Protein AF-A0AAP0X466-F1 (afdb_monomer)

Organism: Liquidambar formosana (NCBI:txid63359)

Foldseek 3Di:
DQPDPALALVVVVQWFDPVVSVVLSVQLVQLVQKDWDWPDDDPFKTKIKMWGHPPDPVVVVVCVVPVPPRRDTKIWIQGPVVRDIDIPVCCCVVVVADGSRRSNCCCVVVVDSYDDCVSPDLCRTPCVPVPPPPPDDDDDDDDDDDDDDDDDDDDDD

Solvent-accessible surface area (backbone atoms only — not comparable to full-atom values): 9729 Å² total; per-residue (Å²): 131,88,89,60,98,46,60,42,50,69,53,38,65,76,43,28,32,71,71,53,35,53,54,47,51,51,27,54,57,52,12,73,39,42,52,69,47,79,77,42,80,58,92,58,36,35,36,33,42,34,32,65,58,77,87,42,73,67,57,49,50,48,50,69,70,42,88,56,74,69,78,60,80,32,45,32,41,32,37,58,86,78,71,45,75,48,48,74,79,47,44,37,80,74,74,47,46,66,38,25,68,52,47,28,44,41,39,75,74,64,61,47,61,61,80,60,66,93,64,56,50,60,85,52,27,64,62,49,81,65,70,72,77,81,78,73,84,86,82,84,88,87,87,84,82,84,89,84,80,91,78,88,77,94,78,81,134

Mean predicted aligned error: 11.82 Å

Radius of gyration: 20.71 Å; Cα contacts (8 Å, |Δi|>4): 179; chains: 1; bounding box: 47×41×66 Å

pLDDT: mean 79.16, std 21.56, range [31.62, 98.5]

Secondary structure (DSSP, 8-state):
---S--HHHHHHHHHB-HHHHHHHHHHHHHHTTEEEEEEEE-SSEEEEEEEE----HHHHHHHHHS-PPP---EEEEEETTTTEEEETT-HHHHHSS--HHHHHIIIIIS--SS--GGG--GGGBGGGG-------S--------------------

InterPro domains:
  IPR006564 Zinc finger, PMZ-type [SM00575] (85-112)
  IPR007527 Zinc finger, SWIM-type [PF04434] (76-103)
  IPR007527 Zinc finger, SWIM-type [PS50966] (73-110)
  IPR031052 FHY3/FAR1 family [PTHR31669] (2-138)

Sequence (157 aa):
MLRIPFALENQMVDVYTCAIFENFQVELWESMKCGGIVKVDDEIQTIYEVQRHVLDMEEASRSKMQKELPDRLRVIVEDKKSDIVSCSCKNFEWEGIPCRHMLHYLIFRKQYTKLSSKYILKRWTKGAKSVKLMKGSGVNMEDGGDRGLLVWRNELY

Nearest PDB structures (foldseek):
  7aex-assembly1_A-2  TM=5.998E-01  e=2.182E+00  Escherichia coli K-12
  6y2s-assembly1_B  TM=6.172E-01  e=3.802E+00  Escherichia coli K-12

Structure (mmCIF, N/CA/C/O backbone):
data_AF-A0AAP0X466-F1
#
_entry.id   AF-A0AAP0X466-F1
#
loop_
_atom_site.group_PDB
_atom_site.id
_atom_site.type_symbol
_atom_site.label_atom_id
_atom_site.label_alt_id
_atom_site.label_comp_id
_atom_site.label_asym_id
_atom_site.label_entity_id
_atom_site.label_seq_id
_atom_site.pdbx_PDB_ins_code
_atom_site.Cartn_x
_atom_site.Cartn_y
_atom_site.Cartn_z
_atom_site.occupancy
_atom_site.B_iso_or_equiv
_atom_site.auth_seq_id
_atom_site.auth_comp_id
_atom_site.auth_asym_id
_atom_site.auth_atom_id
_atom_site.pdbx_PDB_model_num
ATOM 1 N N . MET A 1 1 ? -16.793 -10.288 8.240 1.00 59.72 1 MET A N 1
ATOM 2 C CA . MET A 1 1 ? -16.342 -11.618 7.772 1.00 59.72 1 MET A CA 1
ATOM 3 C C . MET A 1 1 ? -15.039 -11.415 7.019 1.00 59.72 1 MET A C 1
ATOM 5 O O . MET A 1 1 ? -14.996 -10.486 6.220 1.00 59.72 1 MET A O 1
ATOM 9 N N . LEU A 1 2 ? -14.003 -12.202 7.316 1.00 70.69 2 LEU A N 1
ATOM 10 C CA . LEU A 1 2 ? -12.735 -12.181 6.578 1.00 70.69 2 LEU A CA 1
ATOM 11 C C . LEU A 1 2 ? -12.983 -12.708 5.159 1.00 70.69 2 LEU A C 1
ATOM 13 O O . LEU A 1 2 ? -13.647 -13.732 5.002 1.00 70.69 2 LEU A O 1
ATOM 17 N N . ARG A 1 3 ? -12.527 -11.983 4.142 1.00 69.50 3 ARG A N 1
ATOM 18 C CA . ARG A 1 3 ? -12.708 -12.322 2.727 1.00 69.50 3 ARG A CA 1
ATOM 19 C C . ARG A 1 3 ? -11.490 -13.048 2.160 1.00 69.50 3 ARG A C 1
ATOM 21 O O . ARG A 1 3 ? -11.633 -13.718 1.142 1.00 69.50 3 ARG A O 1
ATOM 28 N N . ILE A 1 4 ? -10.309 -12.921 2.776 1.00 66.19 4 ILE A N 1
ATOM 29 C CA . ILE A 1 4 ? -9.043 -13.413 2.217 1.00 66.19 4 ILE A CA 1
ATOM 30 C C . ILE A 1 4 ? -8.089 -13.836 3.352 1.00 66.19 4 ILE A C 1
ATOM 32 O O . ILE A 1 4 ? -7.962 -13.115 4.333 1.00 66.19 4 ILE A O 1
ATOM 36 N N . PRO A 1 5 ? -7.326 -14.941 3.256 1.00 64.50 5 PRO A N 1
ATOM 37 C CA . PRO A 1 5 ? -6.422 -15.374 4.331 1.00 64.50 5 PRO 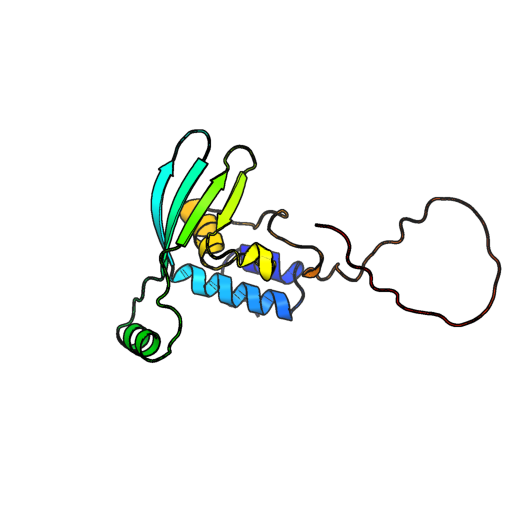A CA 1
ATOM 38 C C . PRO A 1 5 ? -5.140 -14.517 4.458 1.00 64.50 5 PRO A C 1
ATOM 40 O O . PRO A 1 5 ? -4.061 -15.034 4.741 1.00 64.50 5 PRO A O 1
ATOM 43 N N . PHE A 1 6 ? -5.220 -13.201 4.248 1.00 75.69 6 PHE A N 1
ATOM 44 C CA . PHE A 1 6 ? -4.102 -12.292 4.469 1.00 75.69 6 PHE A CA 1
ATOM 45 C C . PHE A 1 6 ? -4.000 -11.910 5.944 1.00 75.69 6 PHE A C 1
ATOM 47 O O . PHE A 1 6 ? -4.969 -11.474 6.565 1.00 75.69 6 PHE A O 1
ATOM 54 N N . ALA A 1 7 ? -2.785 -11.972 6.493 1.00 84.88 7 ALA A N 1
ATOM 55 C CA . ALA A 1 7 ? -2.520 -11.555 7.870 1.00 84.88 7 ALA A CA 1
ATOM 56 C C . ALA A 1 7 ? -2.863 -10.070 8.121 1.00 84.88 7 ALA A C 1
ATOM 58 O O . ALA A 1 7 ? -3.231 -9.702 9.237 1.00 84.88 7 ALA A O 1
ATOM 59 N N . LEU A 1 8 ? -2.840 -9.239 7.071 1.00 89.50 8 LEU A N 1
ATOM 60 C CA . LEU A 1 8 ? -3.337 -7.864 7.119 1.00 89.50 8 LEU A CA 1
ATOM 61 C C . LEU A 1 8 ? -4.829 -7.782 7.439 1.00 89.50 8 LEU A C 1
ATOM 63 O O . LEU A 1 8 ? -5.242 -6.887 8.164 1.00 89.50 8 LEU A O 1
ATOM 67 N N . GLU A 1 9 ? -5.650 -8.695 6.931 1.00 89.19 9 GLU A N 1
ATOM 68 C CA . GLU A 1 9 ? -7.087 -8.647 7.179 1.00 89.19 9 GLU A CA 1
ATOM 69 C C . GLU A 1 9 ? -7.398 -8.899 8.664 1.00 89.19 9 GLU A C 1
ATOM 71 O O . GLU A 1 9 ? -8.161 -8.151 9.278 1.00 89.19 9 GLU A O 1
ATOM 76 N N . ASN A 1 10 ? -6.695 -9.867 9.264 1.00 89.62 10 ASN A N 1
ATOM 77 C CA . ASN A 1 10 ? -6.730 -10.130 10.705 1.00 89.62 10 ASN A CA 1
ATOM 78 C C . ASN A 1 10 ? -6.257 -8.931 11.534 1.00 89.62 10 ASN A C 1
ATOM 80 O O . ASN A 1 10 ? -6.774 -8.685 12.614 1.00 89.62 10 ASN A O 1
ATOM 84 N N . GLN A 1 11 ? -5.281 -8.165 11.047 1.00 92.75 11 GLN A N 1
ATOM 85 C CA . GLN A 1 11 ? -4.865 -6.940 11.724 1.00 92.75 11 GLN A CA 1
ATOM 86 C C . GLN A 1 11 ? -5.949 -5.857 11.629 1.00 92.75 11 GLN A C 1
ATOM 88 O O . GLN A 1 11 ? -6.284 -5.209 12.621 1.00 92.75 11 GLN A O 1
ATOM 93 N N . MET A 1 12 ? -6.480 -5.622 10.429 1.00 92.62 12 MET A N 1
ATOM 94 C CA . MET A 1 12 ? -7.327 -4.458 10.177 1.00 92.62 12 MET A CA 1
ATOM 95 C C . MET A 1 12 ? -8.749 -4.622 10.717 1.00 92.62 12 MET A C 1
ATOM 97 O O . MET A 1 12 ? -9.363 -3.608 11.052 1.00 92.62 12 MET A O 1
ATOM 101 N N . VAL A 1 13 ? -9.250 -5.853 10.890 1.00 92.25 13 VAL A N 1
ATOM 102 C CA . VAL A 1 13 ? -10.566 -6.101 11.511 1.00 92.25 13 VAL A CA 1
ATOM 103 C C . VAL A 1 13 ? -10.629 -5.597 12.954 1.00 92.25 13 VAL A C 1
ATOM 105 O O . VAL A 1 13 ? -11.681 -5.136 13.401 1.00 92.25 13 VAL A O 1
ATOM 108 N N . ASP A 1 14 ? -9.508 -5.611 13.676 1.00 91.62 14 ASP A N 1
ATOM 109 C CA . ASP A 1 14 ? -9.433 -5.126 15.054 1.00 91.62 14 ASP A CA 1
ATOM 110 C C . ASP A 1 14 ? -9.267 -3.606 15.127 1.00 91.62 14 ASP A C 1
ATOM 112 O O . ASP A 1 14 ? -9.795 -2.966 16.040 1.00 91.62 14 ASP A O 1
ATOM 116 N N . VAL A 1 15 ? -8.596 -3.018 14.134 1.00 93.25 15 VAL A N 1
ATOM 117 C CA . VAL A 1 15 ? -8.215 -1.601 14.114 1.00 93.25 15 VAL A CA 1
ATOM 118 C C . VAL A 1 15 ? -9.306 -0.702 13.530 1.00 93.25 15 VAL A C 1
ATOM 120 O O . VAL A 1 15 ? -9.635 0.328 14.129 1.00 93.25 15 VAL A O 1
ATOM 123 N N . TYR A 1 16 ? -9.858 -1.049 12.367 1.00 94.44 16 TYR A N 1
ATOM 124 C CA . TYR A 1 16 ? -10.793 -0.198 11.626 1.00 94.44 16 TYR A CA 1
ATOM 125 C C . TYR A 1 16 ? -12.239 -0.342 12.095 1.00 94.44 16 TYR A C 1
ATOM 127 O O . TYR A 1 16 ? -12.658 -1.385 12.589 1.00 94.44 16 TYR A O 1
ATOM 135 N N . THR A 1 17 ? -13.034 0.718 11.931 1.00 93.44 17 THR A N 1
ATOM 136 C CA . THR A 1 17 ? -14.497 0.587 12.031 1.00 93.44 17 THR A CA 1
ATOM 137 C C . THR A 1 17 ? -15.013 -0.356 10.937 1.00 93.44 17 THR A C 1
ATOM 139 O O . THR A 1 17 ? -14.347 -0.535 9.920 1.00 93.44 17 THR A O 1
ATOM 142 N N . CYS A 1 18 ? -16.199 -0.950 11.112 1.00 92.19 18 CYS A N 1
ATOM 143 C CA . CYS A 1 18 ? -16.721 -1.935 10.154 1.00 92.19 18 CYS A CA 1
ATOM 144 C C . CYS A 1 18 ? -16.777 -1.398 8.714 1.00 92.19 18 CYS A C 1
ATOM 146 O O . CYS A 1 18 ? -16.276 -2.051 7.809 1.00 92.19 18 CYS A O 1
ATOM 148 N N . ALA A 1 19 ? -17.295 -0.181 8.516 1.00 92.50 19 ALA A N 1
ATOM 149 C CA . ALA A 1 19 ? -17.404 0.427 7.188 1.00 92.50 19 ALA A CA 1
ATOM 150 C C . ALA A 1 19 ? -16.034 0.653 6.521 1.00 92.50 19 ALA A C 1
ATOM 152 O O . ALA A 1 19 ? -15.850 0.381 5.339 1.00 92.50 19 ALA A O 1
ATOM 153 N N . ILE A 1 20 ? -15.039 1.115 7.283 1.00 94.06 20 ILE A N 1
ATOM 154 C CA . ILE A 1 20 ? -13.683 1.321 6.754 1.00 94.06 20 ILE A CA 1
ATOM 155 C C . ILE A 1 20 ? -13.006 -0.016 6.471 1.00 94.06 20 ILE A C 1
ATOM 157 O O . ILE A 1 20 ? -12.311 -0.152 5.467 1.00 94.06 20 ILE A O 1
ATOM 161 N N . PHE A 1 21 ? -13.212 -1.009 7.333 1.00 93.88 21 PHE A N 1
ATOM 162 C CA . PHE A 1 21 ? -12.694 -2.347 7.105 1.00 93.88 21 PHE A CA 1
ATOM 163 C C . PHE A 1 21 ? -13.236 -2.939 5.798 1.00 93.88 21 PHE A C 1
ATOM 165 O O . PHE A 1 21 ? -12.457 -3.481 5.024 1.00 93.88 21 PHE A O 1
ATOM 172 N N . GLU A 1 22 ? -14.520 -2.757 5.490 1.00 93.44 22 GLU A N 1
ATOM 173 C CA . GLU A 1 22 ? -15.105 -3.188 4.213 1.00 93.44 22 GLU A CA 1
ATOM 174 C C . GLU A 1 22 ? -14.464 -2.490 3.003 1.00 93.44 22 GLU A C 1
ATOM 176 O O . GLU A 1 22 ? -14.116 -3.158 2.028 1.00 93.44 22 GLU A O 1
ATOM 181 N N . ASN A 1 23 ? -14.220 -1.178 3.080 1.00 93.69 23 ASN A N 1
ATOM 182 C CA . ASN A 1 23 ? -13.501 -0.448 2.028 1.00 93.69 23 ASN A CA 1
ATOM 183 C C . ASN A 1 23 ? -12.066 -0.971 1.858 1.00 93.69 23 ASN A C 1
ATOM 185 O O . ASN A 1 23 ? -11.599 -1.186 0.741 1.00 93.69 23 ASN A O 1
ATOM 189 N N . PHE A 1 24 ? -11.374 -1.234 2.969 1.00 94.62 24 PHE A N 1
ATOM 190 C CA . PHE A 1 24 ? -10.040 -1.826 2.948 1.00 94.62 24 PHE A CA 1
ATOM 191 C C . PHE A 1 24 ? -10.041 -3.222 2.315 1.00 94.62 24 PHE A C 1
ATOM 193 O O . PHE A 1 24 ? -9.143 -3.535 1.538 1.00 94.62 24 PHE A O 1
ATOM 200 N N . GLN A 1 25 ? -11.049 -4.053 2.596 1.00 94.69 25 GLN A N 1
ATOM 201 C CA . GLN A 1 25 ? -11.181 -5.374 1.976 1.00 94.69 25 GLN A CA 1
ATOM 202 C C . GLN A 1 25 ? -11.313 -5.285 0.453 1.00 94.69 25 GLN A C 1
ATOM 204 O O . GLN A 1 25 ? -10.759 -6.128 -0.251 1.00 94.69 25 GLN A O 1
ATOM 209 N N . VAL A 1 26 ? -12.030 -4.279 -0.059 1.00 92.88 26 VAL A N 1
ATOM 210 C CA . VAL A 1 26 ? -12.141 -4.036 -1.505 1.00 92.88 26 VAL A CA 1
ATOM 211 C C . VAL A 1 26 ? -10.775 -3.686 -2.090 1.00 92.88 26 VAL A C 1
ATOM 213 O O . VAL A 1 26 ? -10.333 -4.354 -3.022 1.00 92.88 26 VAL A O 1
ATOM 216 N N . GLU A 1 27 ? -10.062 -2.713 -1.519 1.00 94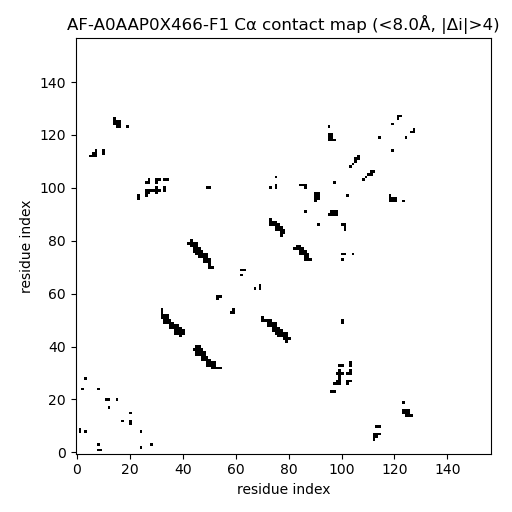.12 27 GLU A N 1
ATOM 217 C CA . GLU A 1 27 ? -8.725 -2.335 -2.002 1.00 94.12 27 GLU A CA 1
ATOM 218 C C . GLU A 1 27 ? -7.726 -3.502 -1.915 1.00 94.12 27 GLU A C 1
ATOM 220 O O . GLU A 1 27 ? -6.922 -3.710 -2.827 1.00 94.12 27 GLU A O 1
ATOM 225 N N . LEU A 1 28 ? -7.799 -4.304 -0.848 1.00 94.19 28 LEU A N 1
ATOM 226 C CA . LEU A 1 28 ? -6.954 -5.479 -0.656 1.00 94.19 28 LEU A CA 1
ATOM 227 C C . LEU A 1 28 ? -7.232 -6.553 -1.710 1.00 94.19 28 LEU A C 1
ATOM 229 O O . LEU A 1 28 ? -6.291 -7.076 -2.305 1.00 94.19 28 LEU A O 1
ATOM 233 N N . TRP A 1 29 ? -8.500 -6.853 -1.981 1.00 92.00 29 TRP A N 1
ATOM 234 C CA . TRP A 1 29 ? -8.885 -7.791 -3.035 1.00 92.00 29 TRP A CA 1
ATOM 235 C C . TRP A 1 29 ? -8.423 -7.312 -4.414 1.00 92.00 29 TRP A C 1
ATOM 237 O O . TRP A 1 29 ? -7.799 -8.057 -5.168 1.00 92.00 29 TRP A O 1
ATOM 247 N N . GLU A 1 30 ? -8.665 -6.042 -4.734 1.00 90.75 30 GLU A N 1
ATOM 248 C CA . GLU A 1 30 ? -8.288 -5.468 -6.024 1.00 90.75 30 GLU A CA 1
ATOM 249 C C . GLU A 1 30 ? -6.761 -5.386 -6.204 1.00 90.75 30 GLU A C 1
ATOM 251 O O . GLU A 1 30 ? -6.276 -5.459 -7.332 1.00 90.75 30 GLU A O 1
ATOM 256 N N . SER A 1 31 ? -5.982 -5.333 -5.116 1.00 92.62 31 SER A N 1
ATOM 257 C CA . SER A 1 31 ? -4.512 -5.385 -5.173 1.00 92.62 31 SER A CA 1
ATOM 258 C C . SER A 1 31 ? -3.965 -6.702 -5.732 1.00 92.62 31 SER A C 1
ATOM 260 O O . SER A 1 31 ? -2.883 -6.724 -6.324 1.00 92.62 31 SER A O 1
ATOM 262 N N . MET A 1 32 ? -4.723 -7.797 -5.600 1.00 90.62 32 MET A N 1
ATOM 263 C CA . MET A 1 32 ? -4.352 -9.110 -6.139 1.00 90.62 32 MET A CA 1
ATOM 264 C C . MET A 1 32 ? -4.412 -9.145 -7.666 1.00 90.62 32 MET A C 1
ATOM 266 O O . MET A 1 32 ? -3.778 -9.986 -8.294 1.00 90.62 32 MET A O 1
ATOM 270 N N . LYS A 1 33 ? -5.175 -8.226 -8.265 1.00 90.25 33 LYS A N 1
ATOM 271 C CA . LYS A 1 33 ? -5.290 -8.068 -9.717 1.00 90.25 33 LYS A CA 1
ATOM 272 C C . LYS A 1 33 ? -4.236 -7.116 -10.271 1.00 90.25 33 LYS A C 1
ATOM 274 O O . LYS A 1 33 ? -4.189 -6.897 -11.476 1.00 90.25 33 LYS A O 1
ATOM 279 N N . CYS A 1 34 ? -3.421 -6.501 -9.420 1.00 92.56 34 CYS A N 1
ATOM 280 C CA . CYS A 1 34 ? -2.328 -5.653 -9.859 1.00 92.56 34 CYS A CA 1
ATOM 281 C C . CYS A 1 34 ? -1.074 -6.476 -10.153 1.00 92.56 34 CYS A C 1
ATOM 283 O O . CYS A 1 34 ? -0.897 -7.590 -9.665 1.00 92.56 34 CYS A O 1
ATOM 285 N N . GLY A 1 35 ? -0.190 -5.888 -10.943 1.00 93.06 35 GLY A N 1
ATOM 286 C CA . GLY A 1 35 ? 1.181 -6.330 -11.110 1.00 93.06 35 GLY A CA 1
ATOM 287 C C . GLY A 1 35 ? 2.033 -5.171 -11.585 1.00 93.06 35 GLY A C 1
ATOM 288 O O . GLY A 1 35 ? 1.526 -4.128 -12.015 1.00 93.06 35 GLY A O 1
ATOM 289 N N . GLY A 1 36 ? 3.341 -5.321 -11.451 1.00 93.56 36 GLY A N 1
ATOM 290 C CA . GLY A 1 36 ? 4.233 -4.210 -11.701 1.00 93.56 36 GLY A CA 1
ATOM 291 C C . GLY A 1 36 ? 5.697 -4.586 -11.776 1.00 93.56 36 GLY A C 1
ATOM 292 O O . GLY A 1 36 ? 6.102 -5.715 -11.493 1.00 93.56 36 GLY A O 1
ATOM 293 N N . ILE A 1 37 ? 6.485 -3.595 -12.166 1.00 95.69 37 ILE A N 1
ATOM 294 C CA . ILE A 1 37 ? 7.902 -3.711 -12.475 1.00 95.69 37 ILE A CA 1
ATOM 295 C C . ILE A 1 37 ? 8.683 -2.597 -11.787 1.00 95.69 37 ILE A C 1
ATOM 297 O O . ILE A 1 37 ? 8.242 -1.451 -11.695 1.00 95.69 37 ILE A O 1
ATOM 301 N N . VAL A 1 38 ? 9.875 -2.935 -11.311 1.00 98.00 38 VAL A N 1
ATOM 302 C CA . VAL A 1 38 ? 10.813 -1.952 -10.769 1.00 98.00 38 VAL A CA 1
ATOM 303 C C . VAL A 1 38 ? 11.441 -1.194 -11.937 1.00 98.00 38 VAL A C 1
ATOM 305 O O . VAL A 1 38 ? 11.951 -1.812 -12.871 1.00 98.00 38 VAL A O 1
ATOM 308 N N . LYS A 1 39 ? 11.388 0.138 -11.893 1.00 98.19 39 LYS A N 1
ATOM 309 C CA . LYS A 1 39 ? 12.041 1.024 -12.869 1.00 98.19 39 LYS A CA 1
ATOM 310 C C . LYS A 1 39 ? 13.341 1.602 -12.343 1.00 98.19 39 LYS A C 1
ATOM 312 O O . LYS A 1 39 ? 14.303 1.704 -13.095 1.00 98.19 39 LYS A O 1
ATOM 317 N N . VAL A 1 40 ? 13.357 1.964 -11.065 1.00 98.00 40 VAL A N 1
ATOM 318 C CA . VAL A 1 40 ? 14.535 2.479 -10.363 1.00 98.00 40 VAL A CA 1
ATOM 319 C C . VAL A 1 40 ? 14.591 1.820 -8.997 1.00 98.00 40 VAL A C 1
ATOM 321 O O . VAL A 1 40 ? 13.559 1.677 -8.344 1.00 98.00 40 VAL A O 1
ATOM 324 N N . ASP A 1 41 ? 15.785 1.422 -8.579 1.00 97.75 41 ASP A N 1
ATOM 325 C CA . ASP A 1 41 ? 16.054 0.924 -7.234 1.00 97.75 41 ASP A CA 1
ATOM 326 C C . ASP A 1 41 ? 17.472 1.348 -6.844 1.00 97.75 41 ASP A C 1
ATOM 328 O O . ASP A 1 41 ? 18.441 0.638 -7.105 1.00 97.75 41 ASP A O 1
ATOM 332 N N . ASP A 1 42 ? 17.595 2.558 -6.301 1.00 97.38 42 ASP A N 1
ATOM 333 C CA . ASP A 1 42 ? 18.865 3.152 -5.873 1.00 97.38 42 ASP A CA 1
ATOM 334 C C . ASP A 1 42 ? 18.908 3.296 -4.342 1.00 97.38 42 ASP A C 1
ATOM 336 O O . ASP A 1 42 ? 18.025 2.811 -3.638 1.00 97.38 42 ASP A O 1
ATOM 340 N N . GLU A 1 43 ? 19.948 3.901 -3.774 1.00 97.50 43 GLU A N 1
ATOM 341 C CA . GLU A 1 43 ? 20.080 4.029 -2.313 1.00 97.50 43 GLU A CA 1
ATOM 342 C C . GLU A 1 43 ? 19.041 4.969 -1.677 1.00 97.50 43 GLU A C 1
ATOM 344 O O . GLU A 1 43 ? 18.765 4.869 -0.481 1.00 97.50 43 GLU A O 1
ATOM 349 N N . ILE A 1 44 ? 18.448 5.866 -2.464 1.00 97.94 44 ILE A N 1
ATOM 350 C CA . ILE A 1 44 ? 17.540 6.918 -2.004 1.00 97.94 44 ILE A CA 1
ATOM 351 C C . ILE A 1 44 ? 16.089 6.449 -2.118 1.00 97.94 44 ILE A C 1
ATOM 353 O O . ILE A 1 44 ? 15.292 6.663 -1.200 1.00 97.94 44 ILE A O 1
ATOM 357 N N . GLN A 1 45 ? 15.738 5.806 -3.231 1.00 97.94 45 GLN A N 1
ATOM 358 C CA . GLN A 1 45 ? 14.356 5.486 -3.554 1.00 97.94 45 GLN A CA 1
ATOM 359 C C . GLN A 1 45 ? 14.193 4.223 -4.402 1.00 97.94 45 GLN A C 1
ATOM 361 O O . GLN A 1 45 ? 15.100 3.767 -5.100 1.00 97.94 45 GLN A O 1
ATOM 366 N N . THR A 1 46 ? 12.968 3.703 -4.396 1.00 98.50 46 THR A N 1
ATOM 367 C CA . THR A 1 46 ? 12.504 2.721 -5.377 1.00 98.50 46 THR A CA 1
ATOM 368 C C . THR A 1 46 ? 11.323 3.307 -6.148 1.00 98.50 46 THR A C 1
ATOM 370 O O . THR A 1 46 ? 10.326 3.723 -5.556 1.00 98.50 46 THR A O 1
ATOM 373 N N . ILE A 1 47 ? 11.421 3.321 -7.480 1.00 98.44 47 ILE A N 1
ATOM 374 C CA . ILE A 1 47 ? 10.325 3.681 -8.386 1.00 98.44 47 ILE A CA 1
ATOM 375 C C . ILE A 1 47 ? 9.773 2.397 -8.988 1.00 98.44 47 ILE A C 1
ATOM 377 O O . ILE A 1 47 ? 10.485 1.647 -9.664 1.00 98.44 47 ILE A O 1
ATOM 381 N N . TYR A 1 48 ? 8.488 2.159 -8.761 1.00 98.38 48 TYR A N 1
ATOM 382 C CA . TYR A 1 48 ? 7.797 0.953 -9.188 1.00 98.38 48 TYR A CA 1
ATOM 383 C C . TYR A 1 48 ? 6.560 1.310 -10.006 1.00 98.38 48 TYR A C 1
ATOM 385 O O . TYR A 1 48 ? 5.680 2.040 -9.555 1.00 98.38 48 TYR A O 1
ATOM 393 N N . GLU A 1 49 ? 6.496 0.798 -11.227 1.00 97.38 49 GLU A N 1
ATOM 394 C CA . GLU A 1 49 ? 5.338 0.949 -12.100 1.00 97.38 49 GLU A CA 1
ATOM 395 C C . GLU A 1 49 ? 4.367 -0.197 -11.860 1.00 97.38 49 GLU A C 1
ATOM 397 O O . GLU A 1 49 ? 4.751 -1.360 -11.933 1.00 97.38 49 GLU A O 1
ATOM 402 N N . VAL A 1 50 ? 3.106 0.130 -11.594 1.00 95.75 50 VAL A N 1
ATOM 403 C CA . VAL A 1 50 ? 2.057 -0.828 -11.256 1.00 95.75 50 VAL A CA 1
ATOM 404 C C . VAL A 1 50 ? 0.791 -0.529 -12.037 1.00 95.75 50 VAL A C 1
ATOM 406 O O . VAL A 1 50 ? 0.384 0.622 -12.197 1.00 95.75 50 VAL A O 1
ATOM 409 N N . GLN A 1 51 ? 0.149 -1.583 -12.515 1.00 92.69 51 GLN A N 1
ATOM 410 C CA . GLN A 1 51 ? -1.117 -1.509 -13.227 1.00 92.69 51 GLN A CA 1
ATOM 411 C C . GLN A 1 51 ? -1.972 -2.730 -12.902 1.00 92.69 51 GLN A C 1
ATOM 413 O O . GLN A 1 51 ? -1.474 -3.754 -12.431 1.00 92.69 51 GLN A O 1
ATOM 418 N N . ARG A 1 52 ? -3.272 -2.640 -13.166 1.00 88.06 52 ARG A N 1
ATOM 419 C CA . ARG A 1 52 ? -4.156 -3.804 -13.119 1.00 88.06 52 ARG A CA 1
ATOM 420 C C . ARG A 1 52 ? -3.888 -4.711 -14.314 1.00 88.06 52 ARG A C 1
ATOM 422 O O . ARG A 1 52 ? -3.846 -4.259 -15.456 1.00 88.0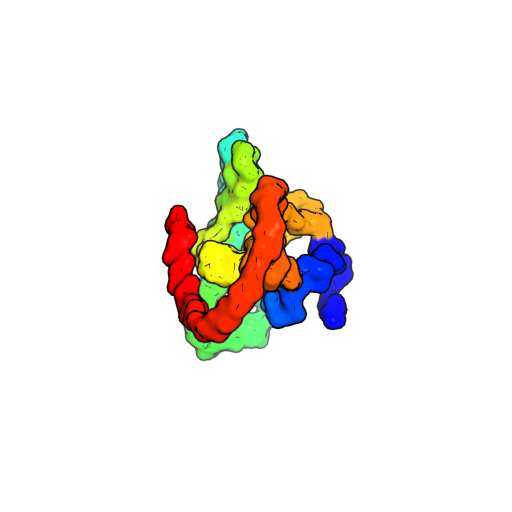6 52 ARG A O 1
ATOM 429 N N . HIS A 1 53 ? -3.766 -6.002 -14.047 1.00 80.44 53 HIS A N 1
ATOM 430 C CA . HIS A 1 53 ? -3.891 -7.040 -15.051 1.00 80.44 53 HIS A CA 1
ATOM 431 C C . HIS A 1 53 ? -5.372 -7.303 -15.285 1.00 80.44 53 HIS A C 1
ATOM 433 O O . HIS A 1 53 ? -6.086 -7.773 -14.400 1.00 80.44 53 HIS A O 1
ATOM 439 N N . VAL A 1 54 ? -5.842 -6.999 -16.490 1.00 68.88 54 VAL A N 1
ATOM 440 C CA . VAL A 1 54 ? -7.157 -7.461 -16.922 1.00 68.88 54 VAL A CA 1
ATOM 441 C C . VAL A 1 54 ? -6.980 -8.892 -17.413 1.00 68.88 54 VAL A C 1
ATOM 443 O O . VAL A 1 54 ? -6.486 -9.116 -18.515 1.00 68.88 54 VAL A O 1
ATOM 446 N N . LEU A 1 55 ? -7.284 -9.852 -16.542 1.00 66.06 55 LEU A N 1
ATOM 447 C CA . LEU A 1 55 ? -7.086 -11.280 -16.814 1.00 66.06 55 LEU A CA 1
ATOM 448 C C . LEU A 1 55 ? -8.252 -11.896 -17.602 1.00 66.06 55 LEU A C 1
ATOM 450 O O . LEU A 1 55 ? -8.089 -12.957 -18.196 1.00 66.06 55 LEU A O 1
ATOM 454 N N . ASP A 1 56 ? -9.404 -11.225 -17.629 1.00 68.31 56 ASP A N 1
ATOM 455 C CA . ASP A 1 56 ? -10.633 -11.702 -18.258 1.00 68.31 56 ASP A CA 1
ATOM 456 C C . ASP A 1 56 ? -11.054 -10.792 -19.427 1.00 68.31 56 ASP A C 1
ATOM 458 O O . ASP A 1 56 ? -11.133 -9.567 -19.305 1.00 68.31 56 ASP A O 1
ATOM 462 N N . MET A 1 57 ? -11.337 -11.404 -20.579 1.00 68.69 57 MET A N 1
ATOM 463 C CA . MET A 1 57 ? -11.780 -10.721 -21.794 1.00 68.69 57 MET A CA 1
ATOM 464 C C . MET A 1 57 ? -13.177 -10.089 -21.629 1.00 68.69 57 MET A C 1
ATOM 466 O O . MET A 1 57 ? -13.454 -9.042 -22.228 1.00 68.69 57 MET A O 1
ATOM 470 N N . GLU A 1 58 ? -14.040 -10.659 -20.784 1.00 74.88 58 GLU A N 1
ATOM 471 C CA . GLU A 1 58 ? -15.340 -10.075 -20.436 1.00 74.88 58 GLU A CA 1
ATOM 472 C C . GLU A 1 58 ? -15.179 -8.858 -19.516 1.00 74.88 58 GLU A C 1
ATOM 474 O O . GLU A 1 58 ? -15.827 -7.827 -19.718 1.00 74.88 58 GLU A O 1
ATOM 479 N N . GLU A 1 59 ? -14.275 -8.926 -18.533 1.00 71.19 59 GLU A N 1
ATOM 480 C CA . GLU A 1 59 ? -13.889 -7.777 -17.703 1.00 71.19 59 GLU A CA 1
ATOM 481 C C . GLU A 1 59 ? -13.268 -6.660 -18.557 1.00 71.19 59 GLU A C 1
ATOM 483 O O . GLU A 1 59 ? -13.678 -5.507 -18.438 1.00 71.19 59 GLU A O 1
ATOM 488 N N . ALA A 1 60 ? -12.387 -6.997 -19.506 1.00 68.44 60 ALA A N 1
ATOM 489 C CA . ALA A 1 60 ? -11.814 -6.036 -20.451 1.00 68.44 60 ALA A CA 1
ATOM 490 C C . ALA A 1 60 ? -12.882 -5.321 -21.286 1.00 68.44 60 ALA A C 1
ATOM 492 O O . ALA A 1 60 ? -12.778 -4.121 -21.547 1.00 68.44 60 ALA A O 1
ATOM 493 N N . SER A 1 61 ? -13.912 -6.055 -21.705 1.00 68.88 61 SER A N 1
ATOM 494 C CA . SER A 1 61 ? -15.029 -5.511 -22.477 1.00 68.88 61 SER A CA 1
ATOM 495 C C . SER A 1 61 ? -15.903 -4.590 -21.619 1.00 68.88 61 SER A C 1
ATOM 497 O O . SER A 1 61 ? -16.252 -3.492 -22.057 1.00 68.88 61 SER A O 1
ATOM 499 N N . ARG A 1 62 ? -16.179 -4.970 -20.362 1.00 69.44 62 ARG A N 1
ATOM 500 C CA . ARG A 1 62 ? -16.903 -4.127 -19.393 1.00 69.44 62 ARG A CA 1
ATOM 501 C C . ARG A 1 62 ? -16.148 -2.845 -19.051 1.00 69.44 62 ARG A C 1
ATOM 503 O O . ARG A 1 62 ? -16.766 -1.785 -19.076 1.00 69.44 62 ARG A O 1
ATOM 510 N N . SER A 1 63 ? -14.837 -2.909 -18.815 1.00 64.81 63 SER A N 1
ATOM 511 C CA . SER A 1 63 ? -14.003 -1.730 -18.529 1.00 64.81 63 SER A CA 1
ATOM 512 C C . SER A 1 63 ? -13.880 -0.765 -19.710 1.00 64.81 63 SER A C 1
ATOM 514 O O . SER A 1 63 ? -13.627 0.411 -19.500 1.00 64.81 63 SER A O 1
ATOM 516 N N . LYS A 1 64 ? -14.047 -1.233 -20.955 1.00 64.50 64 LYS A N 1
ATOM 517 C CA . LYS A 1 64 ? -14.129 -0.352 -22.136 1.00 64.50 64 LYS A CA 1
ATOM 518 C C . LYS A 1 64 ? -15.503 0.306 -22.280 1.00 64.50 64 LYS A C 1
ATOM 520 O O . LYS A 1 64 ? -15.598 1.409 -22.811 1.00 64.50 64 LYS A O 1
ATOM 525 N N . MET A 1 65 ? -16.561 -0.393 -21.863 1.00 60.31 65 MET A N 1
ATOM 526 C CA . MET A 1 65 ? -17.951 0.061 -21.973 1.00 60.31 65 MET A CA 1
ATOM 527 C C . MET A 1 65 ? -18.334 1.030 -20.849 1.00 60.31 65 MET A C 1
ATOM 529 O O . MET A 1 65 ? -19.009 2.031 -21.089 1.00 60.31 65 MET A O 1
ATOM 533 N N . GLN A 1 66 ? -17.887 0.761 -19.623 1.00 55.66 66 GLN A N 1
ATOM 534 C CA . GLN A 1 66 ? -17.918 1.740 -18.550 1.00 55.66 66 GLN A CA 1
ATOM 535 C C . GLN A 1 66 ? -16.858 2.794 -18.881 1.00 55.66 66 GLN A C 1
ATOM 537 O O . GLN A 1 66 ? -15.693 2.461 -19.042 1.00 55.66 66 GLN A O 1
ATOM 542 N N . LYS A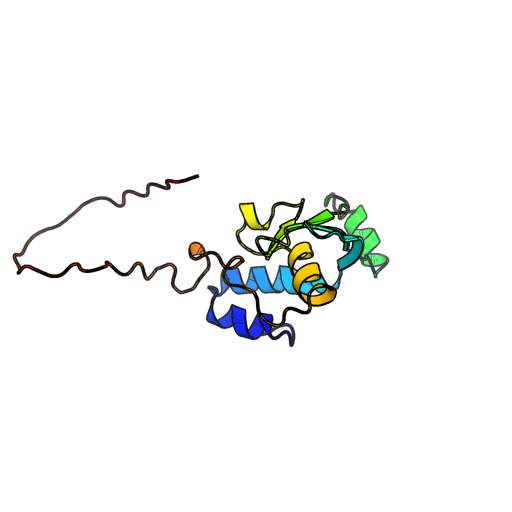 1 67 ? -17.224 4.080 -18.956 1.00 48.06 67 LYS A N 1
ATOM 543 C CA . LYS A 1 67 ? -16.273 5.215 -19.006 1.00 48.06 67 LYS A CA 1
ATOM 544 C C . LYS A 1 67 ? -15.428 5.339 -17.718 1.00 48.06 67 LYS A C 1
ATOM 546 O O . LYS A 1 67 ? -15.004 6.433 -17.351 1.00 48.06 67 LYS A O 1
ATOM 551 N N . GLU A 1 68 ? -15.214 4.242 -17.001 1.00 50.97 68 GLU A N 1
ATOM 552 C CA . GLU A 1 68 ? -14.182 4.141 -15.985 1.00 50.97 68 GLU A CA 1
ATOM 553 C C . GLU A 1 68 ? -12.867 4.522 -16.673 1.00 50.97 68 GLU A C 1
ATOM 555 O O . GLU A 1 68 ? -12.590 4.081 -17.793 1.00 50.97 68 GLU A O 1
ATOM 560 N N . LEU A 1 69 ? -12.084 5.419 -16.065 1.00 50.31 69 LEU A N 1
ATOM 561 C CA . LEU A 1 69 ? -10.769 5.753 -16.607 1.00 50.31 69 LEU A CA 1
ATOM 562 C C . LEU A 1 69 ? -10.029 4.427 -16.866 1.00 50.31 69 LEU A C 1
ATOM 564 O O . LEU A 1 69 ? -9.972 3.624 -15.933 1.00 50.31 69 LEU A O 1
ATOM 568 N N . PRO A 1 70 ? -9.452 4.196 -18.068 1.00 55.25 70 PRO A N 1
ATOM 569 C CA . PRO A 1 70 ? -8.648 2.998 -18.313 1.00 55.25 70 PRO A CA 1
ATOM 570 C C . PRO A 1 70 ? -7.664 2.880 -17.161 1.00 55.25 70 PRO A C 1
ATOM 572 O O . PRO A 1 70 ? -7.083 3.911 -16.823 1.00 55.25 70 PRO A O 1
ATOM 575 N N . ASP A 1 71 ? -7.561 1.712 -16.512 1.00 64.88 71 ASP A N 1
ATOM 576 C CA . ASP A 1 71 ? -6.815 1.595 -15.256 1.00 64.88 71 ASP A CA 1
ATOM 577 C C . ASP A 1 71 ? -5.363 2.014 -15.505 1.00 64.88 71 ASP A C 1
ATOM 579 O O . ASP A 1 71 ? -4.567 1.290 -16.105 1.00 64.88 71 ASP A O 1
ATOM 583 N N . ARG A 1 72 ? -5.088 3.288 -15.203 1.00 75.69 72 ARG A N 1
ATOM 584 C CA . ARG A 1 72 ? -3.917 3.985 -15.723 1.00 75.69 72 ARG A CA 1
ATOM 585 C C . ARG A 1 72 ? -2.717 3.410 -15.010 1.00 75.69 72 ARG A C 1
ATOM 587 O O . ARG A 1 72 ? -2.767 3.268 -13.790 1.00 75.69 72 ARG A O 1
ATOM 594 N N . LEU A 1 73 ? -1.640 3.187 -15.758 1.00 89.88 73 LEU A N 1
ATOM 595 C CA . LEU A 1 73 ? -0.322 2.948 -15.189 1.00 89.88 73 LEU A CA 1
ATOM 596 C C . LEU A 1 73 ? -0.090 3.923 -14.030 1.00 89.88 73 LEU A C 1
ATOM 598 O O . LEU A 1 73 ? -0.206 5.144 -14.191 1.00 89.88 73 LEU A O 1
ATOM 602 N N . ARG A 1 74 ? 0.178 3.375 -12.849 1.00 94.94 74 ARG A N 1
ATOM 603 C CA . ARG A 1 74 ? 0.498 4.141 -11.653 1.00 94.94 74 ARG A CA 1
ATOM 604 C C . ARG A 1 74 ? 1.959 3.957 -11.322 1.00 94.94 74 ARG A C 1
ATOM 606 O O . ARG A 1 74 ? 2.534 2.892 -11.500 1.00 94.94 74 ARG A O 1
ATOM 613 N N . VAL A 1 75 ? 2.529 5.012 -10.774 1.00 97.19 75 VAL A N 1
ATOM 614 C CA . VAL A 1 75 ? 3.858 4.991 -10.182 1.00 97.19 75 VAL A CA 1
ATOM 615 C C . VAL A 1 75 ? 3.717 4.940 -8.667 1.00 97.19 75 VAL A C 1
ATOM 617 O O . VAL A 1 75 ? 2.927 5.697 -8.085 1.00 97.19 75 VAL A O 1
ATOM 620 N N . ILE A 1 76 ? 4.465 4.028 -8.061 1.00 98.31 76 ILE A N 1
ATOM 621 C CA . ILE A 1 76 ? 4.773 3.957 -6.641 1.00 98.31 76 ILE A CA 1
ATOM 622 C C . ILE A 1 76 ? 6.177 4.517 -6.444 1.00 98.31 76 ILE A C 1
ATOM 624 O O . ILE A 1 76 ? 7.094 4.168 -7.188 1.00 98.31 76 ILE A O 1
ATOM 628 N N . VAL A 1 77 ? 6.327 5.365 -5.433 1.00 98.38 77 VAL A N 1
ATOM 629 C CA . VAL A 1 77 ? 7.628 5.859 -4.982 1.00 98.38 77 VAL A CA 1
ATOM 630 C C . VAL A 1 77 ? 7.794 5.462 -3.527 1.00 98.38 77 VAL A C 1
ATOM 632 O O . VAL A 1 77 ? 6.997 5.867 -2.678 1.00 98.38 77 VAL A O 1
ATOM 635 N N . GLU A 1 78 ? 8.808 4.650 -3.261 1.00 98.12 78 GLU A N 1
ATOM 636 C CA . GLU A 1 78 ? 9.307 4.374 -1.920 1.00 98.12 78 GLU A CA 1
ATOM 637 C C . GLU A 1 78 ? 10.502 5.282 -1.644 1.00 98.12 78 GLU A C 1
ATOM 639 O O . GLU A 1 78 ? 11.517 5.182 -2.326 1.00 98.12 78 GLU A O 1
ATOM 644 N N . ASP A 1 79 ? 10.399 6.126 -0.625 1.00 97.75 79 ASP A N 1
ATOM 645 C CA . ASP A 1 79 ? 11.541 6.826 -0.045 1.00 97.75 79 ASP A CA 1
ATOM 646 C C . ASP A 1 79 ? 12.188 5.906 1.002 1.00 97.75 79 ASP A C 1
ATOM 648 O O . ASP A 1 79 ? 11.573 5.581 2.022 1.00 97.75 79 ASP A O 1
ATOM 652 N N . LYS A 1 80 ? 13.428 5.465 0.757 1.00 96.88 80 LYS A N 1
ATOM 653 C CA . LYS A 1 80 ? 14.107 4.472 1.609 1.00 96.88 80 LYS A CA 1
ATOM 654 C C . LYS A 1 80 ? 14.544 5.034 2.956 1.00 96.88 80 LYS A C 1
ATOM 656 O O . LYS A 1 80 ? 14.681 4.283 3.919 1.00 96.88 80 LYS A O 1
ATOM 661 N N . LYS A 1 81 ? 14.751 6.349 3.045 1.00 96.12 81 LYS A N 1
ATOM 662 C CA . LYS A 1 81 ? 15.173 7.015 4.283 1.00 96.12 81 LYS A CA 1
ATOM 663 C C . LYS A 1 81 ? 14.033 7.068 5.297 1.00 96.12 81 LYS A C 1
ATOM 665 O O . LYS A 1 81 ? 14.250 6.857 6.487 1.00 96.12 81 LYS A O 1
ATOM 670 N N . SER A 1 82 ? 12.831 7.382 4.832 1.00 95.00 82 SER A N 1
ATOM 671 C CA . SER A 1 82 ? 11.621 7.479 5.652 1.00 95.00 82 SER A CA 1
ATOM 672 C C . SER A 1 82 ? 10.807 6.179 5.688 1.00 95.00 82 SER A C 1
ATOM 674 O O . SER A 1 82 ? 9.906 6.035 6.520 1.00 95.00 82 SER A O 1
ATOM 676 N N . ASP A 1 83 ? 11.123 5.224 4.805 1.00 93.94 83 ASP A N 1
ATOM 677 C CA . ASP A 1 83 ? 10.348 4.003 4.557 1.00 93.94 83 ASP A CA 1
ATOM 678 C C . ASP A 1 83 ? 8.881 4.338 4.199 1.00 93.94 83 ASP A C 1
ATOM 680 O O . ASP A 1 83 ? 7.932 3.655 4.594 1.00 93.94 83 ASP A O 1
ATOM 684 N N . ILE A 1 84 ? 8.660 5.461 3.510 1.00 95.19 84 ILE A N 1
ATOM 685 C CA . ILE A 1 84 ? 7.327 5.908 3.094 1.00 95.19 84 ILE A CA 1
ATOM 686 C C . ILE A 1 84 ? 7.107 5.521 1.640 1.00 95.19 84 ILE A C 1
ATOM 688 O O . ILE A 1 84 ? 7.893 5.844 0.756 1.00 95.19 84 ILE A O 1
ATOM 692 N N . VAL A 1 85 ? 5.982 4.861 1.401 1.00 96.81 85 VAL A N 1
ATOM 693 C CA . VAL A 1 85 ? 5.487 4.470 0.091 1.00 96.81 85 VAL A CA 1
ATOM 694 C C . VAL A 1 85 ? 4.332 5.393 -0.256 1.00 96.81 85 VAL A C 1
ATOM 696 O O . VAL A 1 85 ? 3.375 5.522 0.507 1.00 96.81 85 VAL A O 1
ATOM 699 N N . SER A 1 86 ? 4.409 6.011 -1.426 1.00 96.94 86 SER A N 1
ATOM 700 C CA . SER A 1 86 ? 3.356 6.857 -1.981 1.00 96.94 86 SER A CA 1
ATOM 701 C C . SER A 1 86 ? 2.925 6.340 -3.347 1.00 96.94 86 SER A C 1
ATOM 703 O O . SER A 1 86 ? 3.677 5.643 -4.031 1.00 96.94 86 SER A O 1
ATOM 705 N N . CYS A 1 87 ? 1.700 6.669 -3.753 1.00 96.94 87 CYS A N 1
ATOM 706 C CA . CYS A 1 87 ? 1.181 6.312 -5.066 1.00 96.94 87 CYS A CA 1
ATOM 707 C C . CYS A 1 87 ? 0.697 7.546 -5.812 1.00 96.94 87 CYS A C 1
ATOM 709 O O . CYS A 1 87 ? -0.073 8.344 -5.290 1.00 96.94 87 CYS A O 1
ATOM 711 N N . SER A 1 88 ? 1.034 7.628 -7.094 1.00 95.69 88 SER A N 1
ATOM 712 C CA . SER A 1 88 ? 0.553 8.665 -8.020 1.00 95.69 88 SER A CA 1
ATOM 713 C C . SER A 1 88 ? -0.976 8.808 -8.116 1.00 95.69 88 SER A C 1
ATOM 715 O O . SER A 1 88 ? -1.456 9.837 -8.586 1.00 95.69 88 SER A O 1
ATOM 717 N N . CYS A 1 89 ? -1.766 7.816 -7.684 1.00 92.81 89 CYS A N 1
ATOM 718 C CA . CYS A 1 89 ? -3.225 7.964 -7.605 1.00 92.81 89 CYS A CA 1
ATOM 719 C C . CYS A 1 89 ? -3.692 8.867 -6.450 1.00 92.81 89 CYS A C 1
ATOM 721 O O . CYS A 1 89 ? -4.832 9.318 -6.475 1.00 92.81 89 CYS A O 1
ATOM 723 N N . LYS A 1 90 ? -2.826 9.124 -5.461 1.00 90.50 90 LYS A N 1
ATOM 724 C CA . LYS A 1 90 ? -3.072 9.938 -4.263 1.00 90.50 90 LYS A CA 1
ATOM 725 C C . LYS A 1 90 ? -4.251 9.498 -3.383 1.00 90.50 90 LYS A C 1
ATOM 727 O O . LYS A 1 90 ? -4.721 10.252 -2.540 1.00 90.50 90 LYS A O 1
ATOM 732 N N . ASN A 1 91 ? -4.778 8.291 -3.586 1.00 87.88 91 ASN A N 1
ATOM 733 C CA . ASN A 1 91 ? -5.987 7.840 -2.896 1.00 87.88 91 ASN A CA 1
ATOM 734 C C . ASN A 1 91 ? -5.807 7.767 -1.376 1.00 87.88 91 ASN A C 1
ATOM 736 O O . ASN A 1 91 ? -6.756 8.000 -0.641 1.00 87.88 91 ASN A O 1
ATOM 740 N N . PHE A 1 92 ? -4.602 7.459 -0.891 1.00 90.69 92 PHE A N 1
ATOM 741 C CA . PHE A 1 92 ? -4.347 7.423 0.547 1.00 90.69 92 PHE A CA 1
ATOM 742 C C . PHE A 1 92 ? -4.437 8.823 1.167 1.00 90.69 92 PHE A C 1
ATOM 744 O O . PHE A 1 92 ? -4.933 8.988 2.273 1.00 90.69 92 PHE A O 1
ATOM 751 N N . GLU A 1 93 ? -4.016 9.845 0.441 1.00 89.81 93 GLU A N 1
ATOM 752 C CA . GLU A 1 93 ? -4.052 11.236 0.863 1.00 89.81 93 GLU A CA 1
ATOM 753 C C . GLU A 1 93 ? -5.497 11.757 0.938 1.00 89.81 93 GLU A C 1
ATOM 755 O O . GLU A 1 93 ? -5.831 12.498 1.862 1.00 89.81 93 GLU A O 1
ATOM 760 N N . TRP A 1 94 ? -6.370 11.311 0.027 1.00 85.25 94 TRP A N 1
ATOM 761 C CA . TRP A 1 94 ? -7.792 11.676 0.008 1.00 85.25 94 TRP A CA 1
ATOM 762 C C . TRP A 1 94 ? -8.637 10.811 0.956 1.00 85.25 94 TRP A C 1
ATOM 764 O O . TRP A 1 94 ? -9.239 11.311 1.907 1.00 85.25 94 TRP A O 1
ATOM 774 N N . GLU A 1 95 ? -8.643 9.497 0.740 1.00 86.62 95 GLU A N 1
ATOM 775 C CA . GLU A 1 95 ? -9.501 8.546 1.452 1.00 86.62 95 GLU A CA 1
ATOM 776 C C . GLU A 1 95 ? -8.889 8.099 2.780 1.00 86.62 95 GLU A C 1
ATOM 778 O O . GLU A 1 95 ? -9.592 7.691 3.698 1.00 86.62 95 GLU A O 1
ATOM 783 N N . GLY A 1 96 ? -7.570 8.191 2.955 1.00 88.25 96 GLY A N 1
ATOM 784 C CA . GLY A 1 96 ? -6.893 7.725 4.171 1.00 88.25 96 GLY A CA 1
ATOM 785 C C . GLY A 1 96 ? -6.776 6.212 4.310 1.00 88.25 96 GLY A C 1
ATOM 786 O O . GLY A 1 96 ? -6.425 5.734 5.391 1.00 88.25 96 GLY A O 1
ATOM 787 N N . ILE A 1 97 ? -7.082 5.474 3.244 1.00 93.25 97 ILE A N 1
ATOM 788 C CA . ILE A 1 97 ? -6.930 4.022 3.135 1.00 93.25 97 ILE A CA 1
ATOM 789 C C . ILE A 1 97 ? -5.926 3.750 2.006 1.00 93.25 97 ILE A C 1
ATOM 791 O O . ILE A 1 97 ? -6.059 4.348 0.931 1.00 93.25 97 ILE A O 1
ATOM 795 N N . PRO A 1 98 ? -4.896 2.907 2.216 1.00 95.69 98 PRO A N 1
ATOM 796 C CA . PRO A 1 98 ? -3.952 2.577 1.153 1.00 95.69 98 PRO A CA 1
ATOM 797 C C . PRO A 1 98 ? -4.687 1.991 -0.049 1.00 95.69 98 PRO A C 1
ATOM 799 O O . PRO A 1 98 ? -5.494 1.077 0.105 1.00 95.69 98 PRO A O 1
ATOM 802 N N . CYS A 1 99 ? -4.411 2.504 -1.245 1.00 95.69 99 CYS A N 1
ATOM 803 C CA . CYS A 1 99 ? -5.026 1.958 -2.451 1.00 95.69 99 CYS A CA 1
ATOM 804 C C . CYS A 1 99 ? -4.459 0.589 -2.813 1.00 95.69 99 CYS A C 1
ATOM 806 O O . CYS A 1 99 ? -3.348 0.228 -2.412 1.00 95.69 99 CYS A O 1
ATOM 808 N N . ARG A 1 100 ? -5.162 -0.109 -3.703 1.00 94.44 100 ARG A N 1
ATOM 809 C CA . ARG A 1 100 ? -4.766 -1.383 -4.301 1.00 94.44 100 ARG A CA 1
ATOM 810 C C . ARG A 1 100 ? -3.327 -1.392 -4.811 1.00 94.44 100 ARG A C 1
ATOM 812 O O . ARG A 1 100 ? -2.631 -2.380 -4.636 1.00 94.44 100 ARG A O 1
ATOM 819 N N . HIS A 1 101 ? -2.845 -0.284 -5.374 1.00 95.81 101 HIS A N 1
ATOM 820 C CA . HIS A 1 101 ? -1.479 -0.163 -5.890 1.00 95.81 101 HIS A CA 1
ATOM 821 C C . HIS A 1 101 ? -0.434 -0.166 -4.767 1.00 95.81 101 HIS A C 1
ATOM 823 O O . HIS A 1 101 ? 0.579 -0.856 -4.862 1.00 95.81 101 HIS A O 1
ATOM 829 N N . MET A 1 102 ? -0.691 0.585 -3.689 1.00 96.88 102 MET A N 1
ATOM 830 C CA . MET A 1 102 ? 0.174 0.602 -2.507 1.00 96.88 102 MET A CA 1
ATOM 831 C C . MET A 1 102 ? 0.145 -0.749 -1.806 1.00 96.88 102 MET A C 1
ATOM 833 O O . MET A 1 102 ? 1.197 -1.282 -1.477 1.00 96.88 102 MET A O 1
ATOM 837 N N . LEU A 1 103 ? -1.046 -1.322 -1.618 1.00 96.31 103 LEU A N 1
ATOM 838 C CA . LEU A 1 103 ? -1.208 -2.642 -1.014 1.00 96.31 103 LEU A CA 1
ATOM 839 C C . LEU A 1 103 ? -0.489 -3.712 -1.830 1.00 96.31 103 LEU A C 1
ATOM 841 O O . LEU A 1 103 ? 0.237 -4.514 -1.252 1.00 96.31 103 LEU A O 1
ATOM 845 N N . HIS A 1 104 ? -0.597 -3.667 -3.159 1.00 95.88 104 HIS A N 1
ATOM 846 C CA . HIS A 1 104 ? 0.119 -4.584 -4.033 1.00 95.88 104 HIS A CA 1
ATOM 847 C C . HIS A 1 104 ? 1.634 -4.496 -3.806 1.00 95.88 104 HIS A C 1
ATOM 849 O O . HIS A 1 104 ? 2.288 -5.508 -3.558 1.00 95.88 104 HIS A O 1
ATOM 855 N N . TYR A 1 105 ? 2.194 -3.283 -3.829 1.00 97.25 105 TYR A N 1
ATOM 856 C CA . TYR A 1 105 ? 3.622 -3.078 -3.594 1.00 97.25 105 TYR A CA 1
ATOM 857 C C . TYR A 1 105 ? 4.052 -3.553 -2.196 1.00 97.25 105 TYR A C 1
ATOM 859 O O . TYR A 1 105 ? 5.002 -4.323 -2.058 1.00 97.25 105 TYR A O 1
ATOM 867 N N . LEU A 1 106 ? 3.329 -3.153 -1.148 1.00 96.31 106 LEU A N 1
ATOM 868 C CA . LEU A 1 106 ? 3.655 -3.513 0.233 1.00 96.31 106 LEU A CA 1
ATOM 869 C C . LEU A 1 106 ? 3.583 -5.032 0.463 1.00 96.31 106 LEU A C 1
ATOM 871 O O . LEU A 1 106 ? 4.459 -5.602 1.109 1.00 96.31 106 LEU A O 1
ATOM 875 N N . ILE A 1 107 ? 2.576 -5.708 -0.086 1.00 95.00 107 ILE A N 1
ATOM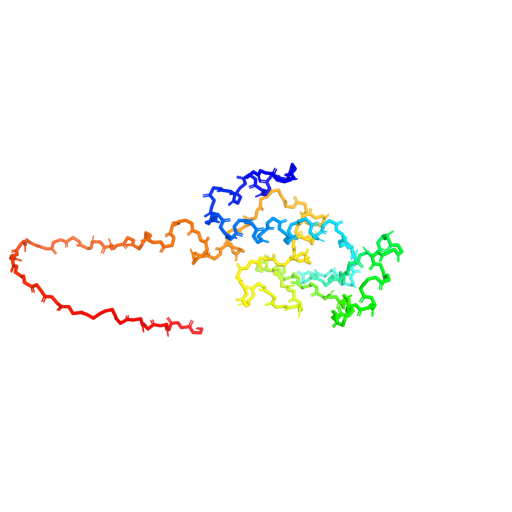 876 C CA . ILE A 1 107 ? 2.351 -7.140 0.143 1.00 95.00 107 ILE A CA 1
ATOM 877 C C . ILE A 1 107 ? 3.251 -7.985 -0.753 1.00 95.00 107 ILE A C 1
ATOM 879 O O . ILE A 1 107 ? 3.973 -8.842 -0.259 1.00 95.00 107 ILE A O 1
ATOM 883 N N . PHE A 1 108 ? 3.235 -7.756 -2.065 1.00 94.12 108 PHE A N 1
ATOM 884 C CA . PHE A 1 108 ? 3.882 -8.664 -3.012 1.00 94.12 108 PHE A CA 1
ATOM 885 C C . PHE A 1 108 ? 5.339 -8.294 -3.286 1.00 94.12 108 PHE A C 1
ATOM 887 O O . PHE A 1 108 ? 6.171 -9.185 -3.445 1.00 94.12 108 PHE A O 1
ATOM 894 N N . ARG A 1 109 ? 5.689 -6.999 -3.293 1.00 94.38 109 ARG A N 1
ATOM 895 C CA . ARG A 1 109 ? 7.077 -6.557 -3.520 1.00 94.38 109 ARG A CA 1
ATOM 896 C C . ARG A 1 109 ? 7.879 -6.429 -2.226 1.00 94.38 109 ARG A C 1
ATOM 898 O O . ARG A 1 109 ? 9.058 -6.792 -2.220 1.00 94.38 109 ARG A O 1
ATOM 905 N N . LYS A 1 110 ? 7.270 -5.914 -1.153 1.00 94.56 110 LYS A N 1
ATOM 906 C CA . LYS A 1 110 ? 7.923 -5.726 0.158 1.00 94.56 110 LYS A CA 1
ATOM 907 C C . LYS A 1 110 ? 7.657 -6.859 1.150 1.00 94.56 110 LYS A C 1
ATOM 909 O O . LYS A 1 110 ? 8.327 -6.902 2.176 1.00 94.56 110 LYS A O 1
ATOM 914 N N . GLN A 1 111 ? 6.743 -7.785 0.843 1.00 93.62 111 GLN A N 1
ATOM 915 C CA . GLN A 1 111 ? 6.434 -8.953 1.682 1.00 93.62 111 GLN A CA 1
ATOM 916 C C . GLN A 1 111 ? 5.933 -8.572 3.085 1.00 93.62 111 GLN A C 1
ATOM 918 O O . GLN A 1 111 ? 6.165 -9.280 4.065 1.00 93.62 111 GLN A O 1
ATOM 923 N N . TYR A 1 112 ? 5.236 -7.437 3.203 1.00 92.75 112 TYR A N 1
ATOM 924 C CA . TYR A 1 112 ? 4.675 -7.001 4.477 1.00 92.75 112 TYR A CA 1
ATOM 925 C C . TYR A 1 112 ? 3.521 -7.917 4.873 1.00 92.75 112 TYR A C 1
ATOM 927 O O . TYR A 1 112 ? 2.521 -8.038 4.170 1.00 92.75 112 TYR A O 1
ATOM 935 N N . THR A 1 113 ? 3.642 -8.526 6.049 1.00 90.12 113 THR A N 1
ATOM 936 C CA . THR A 1 113 ? 2.578 -9.331 6.669 1.00 90.12 113 THR A CA 1
ATOM 937 C C . THR A 1 113 ? 1.691 -8.508 7.602 1.00 90.12 113 THR A C 1
ATOM 939 O O . THR A 1 113 ? 0.612 -8.956 7.985 1.00 90.12 113 THR A O 1
ATOM 942 N N . LYS A 1 114 ? 2.130 -7.292 7.951 1.00 92.00 114 LYS A N 1
ATOM 943 C CA . LYS 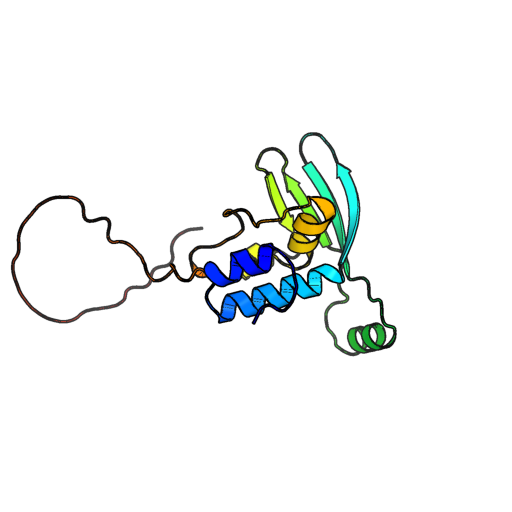A 1 114 ? 1.390 -6.305 8.738 1.00 92.00 114 LYS A CA 1
ATOM 944 C C . LYS A 1 114 ? 1.546 -4.921 8.128 1.00 92.00 114 LYS A C 1
ATOM 946 O O . LYS A 1 114 ? 2.628 -4.548 7.677 1.00 92.00 114 LYS A O 1
ATOM 951 N N . LEU A 1 115 ? 0.477 -4.139 8.172 1.00 92.88 115 LEU A N 1
ATOM 952 C CA . LEU A 1 115 ? 0.505 -2.743 7.778 1.00 92.88 115 LEU A CA 1
ATOM 953 C C . LEU A 1 115 ? 1.097 -1.894 8.905 1.00 92.88 115 LEU A C 1
ATOM 955 O O . LEU A 1 115 ? 0.650 -1.960 10.053 1.00 92.88 115 LEU A O 1
ATOM 959 N N . SER A 1 116 ? 2.104 -1.089 8.573 1.00 92.88 116 SER A N 1
ATOM 960 C CA . SER A 1 116 ? 2.695 -0.137 9.514 1.00 92.88 116 SER A CA 1
ATOM 961 C C . SER A 1 116 ? 1.685 0.947 9.909 1.00 92.88 116 SER A C 1
ATOM 963 O O . SER A 1 116 ? 0.865 1.371 9.093 1.00 92.88 116 SER A O 1
ATOM 965 N N . SER A 1 117 ? 1.778 1.442 11.146 1.00 92.12 117 SER A N 1
ATOM 966 C CA . SER A 1 117 ? 0.882 2.472 11.690 1.00 92.12 117 SER A CA 1
ATOM 967 C C . SER A 1 117 ? 0.876 3.772 10.882 1.00 92.12 117 SER A C 1
ATOM 969 O O . SER A 1 117 ? -0.137 4.464 10.873 1.00 92.12 117 SER A O 1
ATOM 971 N N . LYS A 1 118 ? 1.951 4.080 10.143 1.00 92.94 118 LYS A N 1
ATOM 972 C CA . LYS A 1 118 ? 2.014 5.240 9.232 1.00 92.94 118 LYS A CA 1
ATOM 973 C C . LYS A 1 118 ? 0.977 5.208 8.104 1.00 92.94 118 LYS A C 1
ATOM 975 O O . LYS A 1 118 ? 0.633 6.255 7.571 1.00 92.94 118 LYS A O 1
ATOM 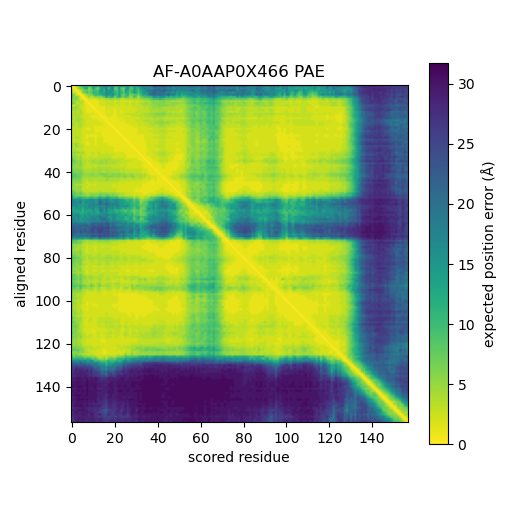980 N N . TYR A 1 119 ? 0.437 4.032 7.786 1.00 94.44 119 TYR A N 1
ATOM 981 C CA . TYR A 1 119 ? -0.632 3.858 6.800 1.00 94.44 119 TYR A CA 1
ATOM 982 C C . TYR A 1 119 ? -2.017 3.680 7.447 1.00 94.44 119 TYR A C 1
ATOM 984 O O . TYR A 1 119 ? -2.977 3.304 6.778 1.00 94.44 119 TYR A O 1
ATOM 992 N N . ILE A 1 120 ? -2.138 3.927 8.758 1.00 94.12 120 ILE A N 1
ATOM 993 C CA . ILE A 1 120 ? -3.370 3.760 9.533 1.00 94.12 120 ILE A CA 1
ATOM 994 C C . ILE A 1 120 ? -3.741 5.103 10.164 1.00 94.12 120 ILE A C 1
ATOM 996 O O . ILE A 1 120 ? -3.202 5.505 11.195 1.00 94.12 120 ILE A O 1
ATOM 1000 N N . LEU A 1 121 ? -4.704 5.804 9.567 1.00 92.56 121 LEU A N 1
ATOM 1001 C CA . LEU A 1 121 ? -5.123 7.112 10.068 1.00 92.56 121 LEU A CA 1
ATOM 1002 C C . LEU A 1 121 ? -6.124 6.986 11.218 1.00 92.56 121 LEU A C 1
ATOM 1004 O O . LEU A 1 121 ? -7.134 6.290 11.115 1.00 92.56 121 LEU A O 1
ATOM 1008 N N . LYS A 1 122 ? -5.882 7.729 12.308 1.00 90.38 122 LYS A N 1
ATOM 1009 C CA . LYS A 1 122 ? -6.673 7.670 13.552 1.00 90.38 122 LYS A CA 1
ATOM 1010 C C . LYS A 1 122 ? -8.179 7.835 13.328 1.00 90.38 122 LYS A C 1
ATOM 1012 O O . LYS A 1 122 ? -8.952 7.124 13.968 1.00 90.38 122 LYS A O 1
ATOM 1017 N N . ARG A 1 123 ? -8.588 8.723 12.409 1.00 89.25 123 ARG A N 1
ATOM 1018 C CA 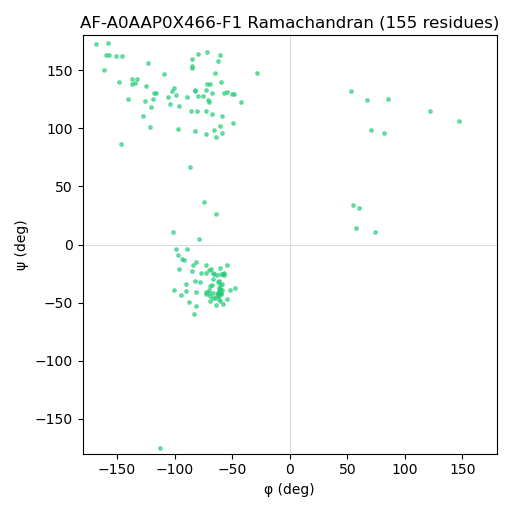. ARG A 1 123 ? -10.003 8.996 12.078 1.00 89.25 123 ARG A CA 1
ATOM 1019 C C . ARG A 1 123 ? -10.782 7.756 11.623 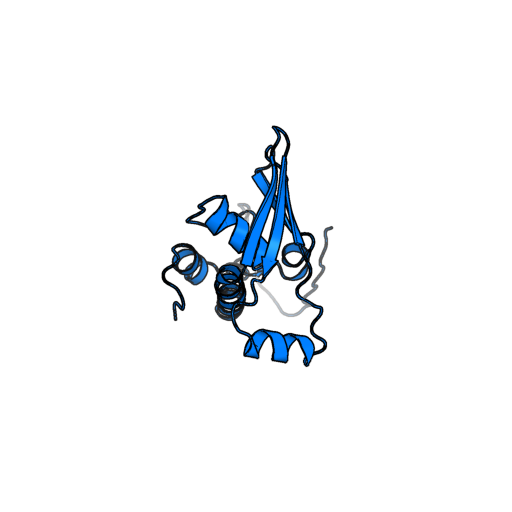1.00 89.25 123 ARG A C 1
ATOM 1021 O O . ARG A 1 123 ? -11.993 7.707 11.791 1.00 89.25 123 ARG A O 1
ATOM 1028 N N . TRP A 1 124 ? -10.080 6.752 11.104 1.00 91.12 124 TRP A N 1
ATOM 1029 C CA . TRP A 1 124 ? -10.657 5.513 10.589 1.00 91.12 124 TRP A CA 1
ATOM 1030 C C . TRP A 1 124 ? -10.600 4.344 11.572 1.00 91.12 124 TRP A C 1
ATOM 1032 O O . TRP A 1 124 ? -11.138 3.268 11.306 1.00 91.12 124 TRP A O 1
ATOM 1042 N N . THR A 1 125 ? -9.970 4.546 12.729 1.00 91.88 125 THR A N 1
ATOM 1043 C CA . THR A 1 125 ? -9.855 3.514 13.759 1.00 91.88 125 THR A CA 1
ATOM 1044 C C . THR A 1 125 ? -11.087 3.493 14.661 1.00 91.88 125 THR A C 1
ATOM 1046 O O . THR A 1 125 ? -11.719 4.525 14.897 1.00 91.88 125 THR A O 1
ATOM 1049 N N . LYS A 1 126 ? -11.393 2.340 15.265 1.00 90.06 126 LYS A N 1
ATOM 1050 C CA . LYS A 1 126 ? -12.431 2.232 16.313 1.00 90.06 126 LYS A CA 1
ATOM 1051 C C . LYS A 1 126 ? -12.164 3.175 17.499 1.00 90.06 126 LYS A C 1
ATOM 1053 O O . LYS A 1 126 ? -13.097 3.627 18.157 1.00 90.06 126 LYS A O 1
ATOM 1058 N N . GLY A 1 127 ? -10.894 3.526 17.726 1.00 82.12 127 GLY A N 1
ATOM 1059 C CA . GLY A 1 127 ? -10.433 4.481 18.736 1.00 82.12 127 GLY A CA 1
ATOM 1060 C C . GLY A 1 127 ? -10.594 5.964 18.367 1.00 82.12 127 GLY A C 1
ATOM 1061 O O . GLY A 1 127 ? -10.165 6.826 19.137 1.00 82.12 127 GLY A O 1
ATOM 1062 N N . ALA A 1 128 ? -11.210 6.304 17.228 1.00 79.81 128 ALA A N 1
ATOM 1063 C CA . ALA A 1 128 ? -11.419 7.699 16.826 1.00 79.81 128 ALA A CA 1
ATOM 1064 C C . ALA A 1 128 ? -12.243 8.499 17.855 1.00 79.81 128 ALA A C 1
ATOM 1066 O O . ALA A 1 128 ? -11.968 9.675 18.082 1.00 79.81 128 ALA A O 1
ATOM 1067 N N . LYS A 1 129 ? -13.206 7.851 18.530 1.00 65.38 129 LYS A N 1
ATOM 1068 C CA . LYS A 1 129 ? -14.042 8.478 19.573 1.00 65.38 129 LYS A CA 1
ATOM 1069 C C . LYS A 1 129 ? -13.364 8.559 20.946 1.00 65.38 129 LYS A C 1
ATOM 1071 O O . LYS A 1 129 ? -13.813 9.314 21.800 1.00 65.38 129 LYS A O 1
ATOM 1076 N N . SER A 1 130 ? -12.272 7.824 21.170 1.00 59.72 130 SER A N 1
ATOM 1077 C CA . SER A 1 130 ? -11.494 7.892 22.412 1.00 59.72 130 SER A CA 1
ATOM 1078 C C . SER A 1 130 ? -10.452 9.007 22.337 1.00 59.72 130 SER A C 1
ATOM 1080 O O . SER A 1 130 ? -9.242 8.771 22.318 1.00 59.72 130 SER A O 1
ATOM 1082 N N . VAL A 1 131 ? -10.913 10.256 22.285 1.00 56.22 131 VAL A N 1
ATOM 1083 C CA . VAL A 1 131 ? -10.074 11.381 22.701 1.00 56.22 131 VAL A CA 1
ATOM 1084 C C . VAL A 1 131 ? -9.998 11.294 24.221 1.00 56.22 131 VAL A C 1
ATOM 1086 O O . VAL A 1 131 ? -10.901 11.727 24.930 1.00 56.22 131 VAL A O 1
ATOM 1089 N N . LYS A 1 132 ? -8.942 10.658 24.739 1.00 50.25 132 LYS A N 1
ATOM 1090 C CA . LYS A 1 132 ? -8.595 10.799 26.152 1.00 50.25 132 LYS A CA 1
ATOM 1091 C C . LYS A 1 132 ? -8.345 12.285 26.391 1.00 50.25 132 LYS A C 1
ATOM 1093 O O . LYS A 1 132 ? -7.352 12.821 25.905 1.00 50.25 132 LYS A O 1
ATOM 1098 N N . LEU A 1 133 ? -9.241 12.924 27.141 1.00 50.78 133 LEU A N 1
ATOM 1099 C CA . LEU A 1 133 ? -8.895 14.083 27.951 1.00 50.78 133 LEU A CA 1
ATOM 1100 C C . LEU A 1 133 ? -7.651 13.672 28.742 1.00 50.78 133 LEU A C 1
ATOM 1102 O O . LEU A 1 133 ? -7.739 12.843 29.650 1.00 50.78 133 LEU A O 1
ATOM 1106 N N . MET A 1 134 ? -6.478 14.170 28.353 1.00 43.31 134 MET A N 1
ATOM 1107 C CA . MET A 1 134 ? -5.323 14.130 29.236 1.00 43.31 134 MET A CA 1
ATOM 1108 C C . MET A 1 134 ? -5.692 15.014 30.427 1.00 43.31 134 MET A C 1
ATOM 1110 O O . MET A 1 134 ? -5.573 16.233 30.369 1.00 43.31 134 MET A O 1
ATOM 1114 N N . LYS A 1 135 ? -6.244 14.396 31.477 1.00 39.16 135 LYS A N 1
ATOM 1115 C CA . LYS A 1 135 ? -6.447 15.032 32.775 1.00 39.16 135 LYS A CA 1
ATOM 1116 C C . LYS A 1 135 ? -5.056 15.319 33.335 1.00 39.16 135 LYS A C 1
ATOM 1118 O O . LYS A 1 135 ? -4.399 14.420 33.853 1.00 39.16 135 LYS A O 1
ATOM 1123 N N . GLY A 1 136 ? -4.605 16.559 33.167 1.00 40.19 136 GLY A N 1
ATOM 1124 C CA . GLY A 1 136 ? -3.584 17.134 34.029 1.00 40.19 136 GLY A CA 1
ATOM 1125 C C . GLY A 1 136 ? -4.099 17.144 35.470 1.00 40.19 136 GLY A C 1
ATOM 1126 O O . GLY A 1 136 ? -5.287 17.343 35.720 1.00 40.19 136 GLY A O 1
ATOM 1127 N N . SER A 1 137 ? -3.213 16.828 36.400 1.00 45.38 137 SER A N 1
ATOM 1128 C CA . SER A 1 137 ? -3.471 16.655 37.827 1.00 45.38 137 SER A CA 1
ATOM 1129 C C . SER A 1 137 ? -3.817 17.981 38.537 1.00 45.38 137 SER A C 1
ATOM 1131 O O . SER A 1 137 ? -3.114 18.964 38.330 1.00 45.38 137 SER A O 1
ATOM 1133 N N . GLY A 1 138 ? -4.824 17.954 39.434 1.00 40.44 138 GLY A N 1
ATOM 1134 C CA . GLY A 1 138 ? -5.253 19.027 40.372 1.00 40.44 138 GLY A CA 1
ATOM 1135 C C . GLY A 1 138 ? -6.230 20.034 39.742 1.00 40.44 138 GLY A C 1
ATOM 1136 O O . GLY A 1 138 ? -5.920 20.576 38.696 1.00 40.44 138 GLY A O 1
ATOM 1137 N N . VAL A 1 139 ? -7.436 20.347 40.236 1.00 34.22 139 VAL A N 1
ATOM 1138 C CA . VAL A 1 139 ? -7.999 20.490 41.598 1.00 34.22 139 VAL A CA 1
ATOM 1139 C C . VAL A 1 139 ? -9.543 20.316 41.561 1.00 34.22 139 VAL A C 1
ATOM 1141 O O . VAL A 1 139 ? -10.124 20.159 40.491 1.00 34.22 139 VAL A O 1
ATOM 1144 N N . ASN A 1 140 ? -10.166 20.279 42.747 1.00 33.91 140 ASN A N 1
ATOM 1145 C CA . ASN A 1 140 ? -11.540 19.860 43.089 1.00 33.91 140 ASN A CA 1
ATOM 1146 C C . ASN A 1 140 ? -12.734 20.622 42.453 1.00 33.91 140 ASN A C 1
ATOM 1148 O O . ASN A 1 140 ? -12.591 21.733 41.959 1.00 33.91 140 ASN A O 1
ATOM 1152 N N . MET A 1 141 ? -13.892 19.938 42.544 1.00 41.34 141 MET A N 1
ATOM 1153 C CA . MET A 1 141 ? -15.309 20.253 42.237 1.00 41.34 141 MET A CA 1
ATOM 1154 C C . MET A 1 141 ? -15.753 21.720 42.344 1.00 41.34 141 MET A C 1
ATOM 1156 O O . MET A 1 141 ? -15.305 22.361 43.280 1.00 41.34 141 MET A O 1
ATOM 1160 N N . GLU A 1 142 ? -16.714 22.153 41.500 1.00 31.66 142 GLU A N 1
ATOM 1161 C CA . GLU A 1 142 ? -18.096 22.584 41.858 1.00 31.66 142 GLU A CA 1
ATOM 1162 C C . GLU A 1 142 ? -19.040 22.528 40.621 1.00 31.66 142 GLU A C 1
ATOM 1164 O O . GLU A 1 142 ? -18.592 22.376 39.486 1.00 31.66 142 GLU A O 1
ATOM 1169 N N . ASP A 1 143 ? -20.345 22.556 40.904 1.00 35.28 143 ASP A N 1
ATOM 1170 C CA . ASP A 1 143 ? -21.551 22.178 40.145 1.00 35.28 143 ASP A CA 1
ATOM 1171 C C . ASP A 1 143 ? -22.051 23.204 39.092 1.00 35.28 143 ASP A C 1
ATOM 1173 O O . ASP A 1 143 ? -21.736 24.390 39.166 1.00 35.28 143 ASP A O 1
ATOM 1177 N N . GLY A 1 144 ? -22.925 22.757 38.174 1.00 31.62 144 GLY A N 1
ATOM 1178 C CA . GLY A 1 144 ? -23.930 23.623 37.537 1.00 31.62 144 GLY A CA 1
ATOM 1179 C C . GLY A 1 144 ? -23.922 23.764 36.004 1.00 31.62 144 GLY A C 1
ATOM 1180 O O . GLY A 1 144 ? -23.064 24.416 35.424 1.00 31.62 144 GLY A O 1
ATOM 1181 N N . GLY A 1 145 ? -24.999 23.276 35.373 1.00 32.41 145 GLY A N 1
ATOM 1182 C CA . GLY A 1 145 ? -25.770 24.069 34.399 1.00 32.41 145 GLY A CA 1
ATOM 1183 C C . GLY A 1 145 ? -25.292 24.182 32.941 1.00 32.41 145 GLY A C 1
ATOM 1184 O O . GLY A 1 145 ? -24.565 25.093 32.585 1.00 32.41 145 GLY A O 1
ATOM 1185 N N . ASP A 1 146 ? -25.870 23.322 32.100 1.00 38.75 146 ASP A N 1
ATOM 1186 C CA . ASP A 1 146 ? -26.556 23.619 30.826 1.00 38.75 146 ASP A CA 1
ATOM 1187 C C . ASP A 1 146 ? -25.888 24.437 29.682 1.00 38.75 146 ASP A C 1
ATOM 1189 O O . ASP A 1 146 ? -25.478 25.583 29.825 1.00 38.75 146 ASP A O 1
ATOM 1193 N N . ARG A 1 147 ? -26.021 23.861 28.471 1.00 38.84 147 ARG A N 1
ATOM 1194 C CA . ARG A 1 147 ? -25.891 24.430 27.107 1.00 38.84 147 ARG A CA 1
ATOM 1195 C C . ARG A 1 147 ? -24.522 24.921 26.609 1.00 38.84 147 ARG A C 1
ATOM 1197 O O . ARG A 1 147 ? -23.998 25.934 27.045 1.00 38.84 147 ARG A O 1
ATOM 1204 N N . GLY A 1 148 ? -24.110 24.363 25.462 1.00 34.75 148 GLY A N 1
ATOM 1205 C CA . GLY A 1 148 ? -23.555 25.207 24.395 1.00 34.75 148 GLY A CA 1
ATOM 1206 C C . GLY A 1 148 ? -22.453 24.610 23.524 1.00 34.75 148 GLY A C 1
ATOM 1207 O O . GLY A 1 148 ? -21.294 24.595 23.906 1.00 34.75 148 GLY A O 1
ATOM 1208 N N . LEU A 1 149 ? -22.846 24.287 22.288 1.00 35.97 149 LEU A N 1
ATOM 1209 C CA . LEU A 1 149 ? -22.090 24.471 21.040 1.00 35.97 149 LEU A CA 1
ATOM 1210 C C . LEU A 1 149 ? -20.855 23.586 20.788 1.00 35.97 149 LEU A C 1
ATOM 1212 O O . LEU A 1 149 ? -19.719 23.879 21.147 1.00 35.97 149 LEU A O 1
ATOM 1216 N N . LEU A 1 150 ? -21.110 22.548 19.988 1.00 44.47 150 LEU A N 1
ATOM 1217 C CA . LEU A 1 150 ? -20.124 21.842 19.177 1.00 44.47 150 LEU A CA 1
ATOM 1218 C C . LEU A 1 150 ? -19.479 22.820 18.182 1.00 44.47 150 LEU A C 1
ATOM 1220 O O . LEU A 1 150 ? -20.062 23.131 17.145 1.00 44.47 150 LEU A O 1
ATOM 1224 N N . VAL A 1 151 ? -18.262 23.272 18.475 1.00 36.81 151 VAL A N 1
ATOM 1225 C CA . VAL A 1 151 ? -17.406 23.930 17.483 1.00 36.81 151 VAL A CA 1
ATOM 1226 C C . VAL A 1 151 ? -16.448 22.885 16.922 1.00 36.81 151 VAL A C 1
ATOM 1228 O O . VAL A 1 151 ? -15.439 22.536 17.528 1.00 36.81 151 VAL A O 1
ATOM 1231 N N . TRP A 1 152 ? -16.791 22.368 15.745 1.00 41.47 152 TRP A N 1
ATOM 1232 C CA . TRP A 1 152 ? -15.841 21.703 14.859 1.00 41.47 152 TRP A CA 1
ATOM 1233 C C . TRP A 1 152 ? -14.946 22.780 14.241 1.00 41.47 152 TRP A C 1
ATOM 1235 O O . TRP A 1 152 ? -15.426 23.603 13.462 1.00 41.47 152 TRP A O 1
ATOM 1245 N N . ARG A 1 153 ? -13.646 22.770 14.543 1.00 36.72 153 ARG A N 1
ATOM 1246 C CA . ARG A 1 153 ? -12.636 23.391 13.676 1.00 36.72 153 ARG A CA 1
ATOM 1247 C C . ARG A 1 153 ? -11.536 22.385 13.378 1.00 36.72 153 ARG A C 1
ATOM 1249 O O . ARG A 1 153 ? -10.771 21.995 14.253 1.00 36.72 153 ARG A O 1
ATOM 1256 N N . ASN A 1 154 ? -11.528 21.971 12.114 1.00 40.72 154 ASN A N 1
ATOM 1257 C CA . ASN A 1 154 ? -10.399 21.377 11.419 1.00 40.72 154 ASN A CA 1
ATOM 1258 C C . ASN A 1 154 ? -9.317 22.440 11.241 1.00 40.72 154 ASN A C 1
ATOM 1260 O O . ASN A 1 154 ? -9.498 23.356 10.445 1.00 40.72 154 ASN A O 1
ATOM 1264 N N . GLU A 1 155 ? -8.196 22.269 11.919 1.00 34.97 155 GLU A N 1
ATOM 1265 C CA . GLU A 1 155 ? -6.892 22.811 11.543 1.00 34.97 155 GLU A CA 1
ATOM 1266 C C . GLU A 1 155 ? -5.926 21.661 11.899 1.00 34.97 155 GLU A C 1
ATOM 1268 O O . GLU A 1 155 ? -6.021 21.092 12.982 1.00 34.97 155 GLU A O 1
ATOM 1273 N N . LEU A 1 156 ? -5.075 21.144 11.018 1.00 35.47 156 LEU A N 1
ATOM 1274 C CA . LEU A 1 156 ? -4.053 21.855 10.268 1.00 35.47 156 LEU A CA 1
ATOM 1275 C C . LEU A 1 156 ? -3.616 21.022 9.047 1.00 35.47 156 LEU A C 1
ATOM 1277 O O . LEU A 1 156 ? -3.672 19.789 9.072 1.00 35.47 156 LEU A O 1
ATOM 1281 N N . TYR A 1 157 ? -3.207 21.757 8.013 1.00 38.88 157 TYR A N 1
ATOM 1282 C CA . TYR A 1 157 ? -2.393 21.309 6.882 1.00 38.88 157 TYR A CA 1
ATOM 1283 C C . TYR A 1 157 ? -1.037 20.757 7.335 1.00 38.88 157 TYR A C 1
ATOM 1285 O O . TYR A 1 157 ? -0.542 21.223 8.388 1.00 38.88 157 TYR A O 1
#